Protein AF-A0A2D5NA88-F1 (afdb_monomer)

Nearest PDB structures (foldseek):
  8x7f-assembly1_J  TM=7.458E-01  e=1.760E-01  Escherichia coli K-12
  6is8-assembly1_B  TM=6.011E-01  e=3.259E+00  Zea mays
  6jrg-assembly1_B  TM=6.052E-01  e=5.699E+00  Zea mays
  6jrf-assembly1_A  TM=6.067E-01  e=6.866E+00  Zea mays
  4gmd-assembly2_B  TM=4.949E-01  e=6.453E+00  Pseudomonas aeruginosa PAO1

Solvent-accessible surface area (backbone atoms only — not comparable to full-atom values): 5704 Å² total; per-residue (Å²): 110,64,65,63,48,11,52,29,59,74,64,77,47,83,78,52,70,69,57,50,55,53,57,71,70,59,82,73,99,73,43,78,35,77,67,84,55,74,94,79,61,67,75,53,99,86,39,81,65,52,73,65,54,46,52,52,50,49,52,33,39,57,48,38,41,44,76,72,70,50,68,73,46,72,51,67,100,61,56,72,70,56,40,52,54,53,53,63,76,74,110

Sequence (91 aa):
NLDAYAYLIKGETQLTEQWSEELEQMHFDAVFFLPVWPEIHSLDKQRMETLEDCIEVDGYLKQAYREKGYHLIEVPLVSVEERVAFIEAHL

Secondary structure (DSSP, 8-state):
-HHHHHHHHHTT-PPPHHHHHHHHH---S-EEE----GGG----SS--S-HHHHHHHHHHHHHHHHHTTPPEEEPPSS-HHHHHHHHHTT-

Mean predicted aligned error: 2.97 Å

Radius of gyration: 14.94 Å; Cα contacts (8 Å, |Δi|>4): 74; chains: 1; bounding box: 30×31×34 Å

Structure (mmCIF, N/CA/C/O backbone):
data_AF-A0A2D5NA88-F1
#
_entry.id   AF-A0A2D5NA88-F1
#
loop_
_atom_site.group_PDB
_atom_site.id
_atom_site.type_symbol
_atom_site.label_atom_id
_atom_site.label_alt_id
_atom_site.label_comp_id
_atom_site.label_asym_id
_atom_site.label_entity_id
_atom_site.label_seq_id
_atom_site.pdbx_PDB_ins_code
_atom_site.Cartn_x
_atom_site.Cartn_y
_atom_site.Cartn_z
_atom_site.occupancy
_atom_site.B_iso_or_equiv
_atom_site.auth_seq_id
_atom_site.auth_comp_id
_atom_site.auth_asym_id
_atom_site.auth_atom_id
_atom_site.pdbx_PDB_model_num
ATOM 1 N N . ASN A 1 1 ? -11.864 7.945 4.804 1.00 86.38 1 ASN A N 1
ATOM 2 C CA . ASN A 1 1 ? -11.425 6.672 4.176 1.00 86.38 1 ASN A CA 1
ATOM 3 C C . ASN A 1 1 ? -10.146 6.210 4.885 1.00 86.38 1 ASN A C 1
ATOM 5 O O . ASN A 1 1 ? -9.542 7.017 5.586 1.00 86.38 1 ASN A O 1
ATOM 9 N N . LEU A 1 2 ? -9.751 4.938 4.761 1.00 93.31 2 LEU A N 1
ATOM 10 C CA . LEU A 1 2 ? -8.582 4.390 5.477 1.00 93.31 2 LEU A CA 1
ATOM 11 C C . LEU A 1 2 ? -7.248 4.984 5.000 1.00 93.31 2 LEU A C 1
ATOM 13 O O . LEU A 1 2 ? -6.352 5.200 5.810 1.00 93.31 2 LEU A O 1
ATOM 17 N N . ASP A 1 3 ? -7.136 5.333 3.720 1.00 94.75 3 ASP A N 1
ATOM 18 C CA . ASP A 1 3 ? -5.915 5.940 3.180 1.00 94.75 3 ASP A CA 1
ATOM 19 C C . ASP A 1 3 ? -5.654 7.325 3.789 1.00 94.75 3 ASP A C 1
ATOM 21 O O . ASP A 1 3 ? -4.542 7.618 4.217 1.00 94.75 3 ASP A O 1
ATOM 25 N N . ALA A 1 4 ? -6.680 8.174 3.921 1.00 94.81 4 ALA A N 1
ATOM 26 C CA . ALA A 1 4 ? -6.535 9.460 4.603 1.00 94.81 4 ALA A CA 1
ATOM 27 C C . ALA A 1 4 ? -6.172 9.281 6.082 1.00 94.81 4 ALA A C 1
ATOM 29 O O . ALA A 1 4 ? -5.408 10.082 6.617 1.00 94.81 4 ALA A O 1
ATOM 30 N N . TYR A 1 5 ? -6.671 8.222 6.730 1.00 95.31 5 TYR A N 1
ATOM 31 C CA . TYR A 1 5 ? -6.251 7.884 8.088 1.00 95.31 5 TYR A CA 1
ATOM 32 C C . TYR A 1 5 ? -4.749 7.564 8.145 1.00 95.31 5 TYR A C 1
ATOM 34 O O . TYR A 1 5 ? -4.060 8.098 9.009 1.00 95.31 5 TYR A O 1
ATOM 42 N N . ALA A 1 6 ? -4.204 6.817 7.178 1.00 96.56 6 ALA A N 1
ATOM 43 C CA . ALA A 1 6 ? -2.759 6.589 7.075 1.00 96.56 6 ALA A CA 1
ATOM 44 C C . ALA A 1 6 ? -1.952 7.895 6.966 1.00 96.56 6 ALA A C 1
ATOM 46 O O . ALA A 1 6 ? -0.927 8.043 7.633 1.00 96.56 6 ALA A O 1
ATOM 47 N N . TYR A 1 7 ? -2.427 8.877 6.190 1.00 95.81 7 TYR A N 1
ATOM 48 C CA . TYR A 1 7 ? -1.778 10.192 6.106 1.00 95.81 7 TYR A CA 1
ATOM 49 C C . TYR A 1 7 ? -1.857 10.992 7.414 1.00 95.81 7 TYR A C 1
ATOM 51 O O . TYR A 1 7 ? -0.921 11.730 7.720 1.00 95.81 7 TYR A O 1
ATOM 59 N N . LEU A 1 8 ? -2.923 10.836 8.209 1.00 95.00 8 LEU A N 1
ATOM 60 C CA . LEU A 1 8 ? -2.988 11.433 9.547 1.00 95.00 8 LEU A CA 1
ATOM 61 C C . LEU A 1 8 ? -1.977 10.795 10.503 1.00 95.00 8 LEU A C 1
ATOM 63 O O . LEU A 1 8 ? -1.309 11.528 11.228 1.00 95.00 8 LEU A O 1
ATOM 67 N N . ILE A 1 9 ? -1.818 9.465 10.462 1.00 95.06 9 ILE A N 1
ATOM 68 C CA . ILE A 1 9 ? -0.789 8.760 11.244 1.00 95.06 9 ILE A CA 1
ATOM 69 C C . ILE A 1 9 ? 0.601 9.271 10.848 1.00 95.06 9 ILE A C 1
ATOM 71 O O . ILE A 1 9 ? 1.374 9.668 11.718 1.00 95.06 9 ILE A O 1
ATOM 75 N N . LYS A 1 10 ? 0.899 9.329 9.540 1.00 95.94 10 LYS A N 1
ATOM 76 C CA . LYS A 1 10 ? 2.160 9.878 9.011 1.00 95.94 10 LYS A CA 1
ATOM 77 C C . LYS A 1 10 ? 2.410 11.309 9.490 1.00 95.94 10 LYS A C 1
ATOM 79 O O . LYS A 1 10 ? 3.536 11.665 9.814 1.00 95.94 10 LYS A O 1
ATOM 84 N N . GLY A 1 11 ? 1.364 12.133 9.511 1.00 95.69 11 GLY A N 1
ATOM 85 C CA . GLY A 1 11 ? 1.418 13.524 9.952 1.00 95.69 11 GLY A CA 1
ATOM 86 C C . GL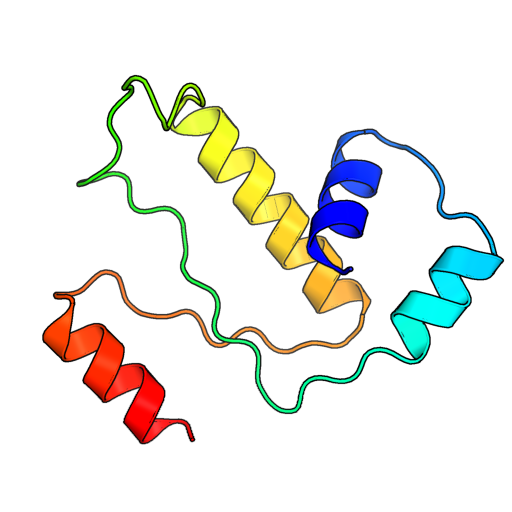Y A 1 11 ? 1.310 13.723 11.466 1.00 95.69 11 GLY A C 1
ATOM 87 O O . GLY A 1 11 ? 1.093 14.860 11.881 1.00 95.69 11 GLY A O 1
ATOM 88 N N . GLU A 1 12 ? 1.374 12.655 12.272 1.00 94.31 12 GLU A N 1
ATOM 89 C CA . GLU A 1 12 ? 1.225 12.683 13.739 1.00 94.31 12 GLU A CA 1
ATOM 90 C C . GLU A 1 12 ? -0.009 13.476 14.212 1.00 94.31 12 GLU A C 1
ATOM 92 O O . GLU A 1 12 ? -0.015 14.145 15.247 1.00 94.31 12 GLU A O 1
ATOM 97 N N . THR A 1 13 ? -1.079 13.428 13.419 1.00 93.81 13 THR A N 1
ATOM 98 C CA . THR A 1 13 ? -2.297 14.209 13.629 1.00 93.81 13 THR A CA 1
ATOM 99 C C . THR A 1 13 ? -3.403 13.322 14.183 1.00 93.81 13 THR A C 1
ATOM 101 O O . THR A 1 13 ? -3.547 12.159 13.808 1.00 93.81 13 THR A O 1
ATOM 104 N N . GLN A 1 14 ? -4.211 13.873 15.088 1.00 88.44 14 GLN A N 1
ATOM 105 C CA . GLN A 1 14 ? -5.284 13.122 15.733 1.00 88.44 14 GLN A CA 1
ATOM 106 C C . GLN A 1 14 ? -6.545 13.048 14.870 1.00 88.44 14 GLN A C 1
ATOM 108 O O . GLN A 1 14 ? -6.914 14.005 14.186 1.00 88.44 14 GLN A O 1
ATOM 113 N N . LEU A 1 15 ? -7.231 11.908 14.956 1.00 90.38 15 LEU A N 1
ATOM 114 C CA . LEU A 1 15 ? -8.594 11.754 14.462 1.00 90.38 15 LEU A CA 1
ATOM 115 C C . LEU A 1 15 ? -9.549 12.634 15.271 1.00 90.38 15 LEU A C 1
ATOM 117 O O . LEU A 1 15 ? -9.435 12.736 16.492 1.00 90.38 15 LEU A O 1
ATOM 121 N N . THR A 1 16 ? -10.536 13.216 14.596 1.00 91.69 16 THR A N 1
ATOM 122 C CA . THR A 1 16 ? -11.717 13.728 15.292 1.00 91.69 16 THR A CA 1
ATOM 123 C C . THR A 1 16 ? -12.604 12.553 15.705 1.00 91.69 16 THR A C 1
ATOM 125 O O . THR A 1 16 ? -12.589 11.504 15.058 1.00 91.69 16 THR A O 1
ATOM 128 N N . GLU A 1 17 ? -13.401 12.725 16.761 1.00 91.88 17 GLU A N 1
ATOM 129 C CA . GLU A 1 17 ? -14.344 11.691 17.219 1.00 91.88 17 GLU A CA 1
ATOM 130 C C . GLU A 1 17 ? -15.283 11.254 16.087 1.00 91.88 17 GLU A C 1
ATOM 132 O O . GLU A 1 17 ? -15.393 10.065 15.801 1.00 91.88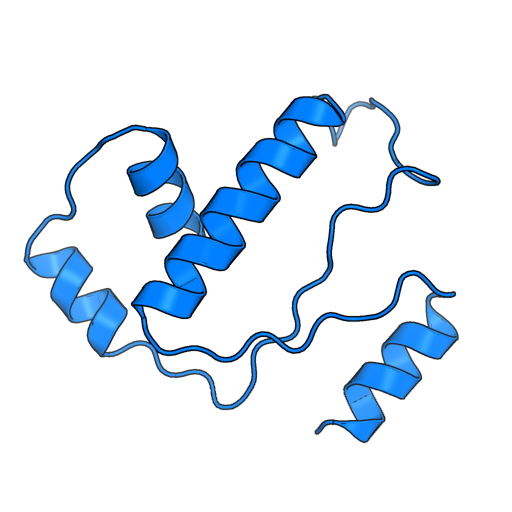 17 GLU A O 1
ATOM 137 N N . GLN A 1 18 ? -15.839 12.225 15.352 1.00 91.56 18 GLN A N 1
ATOM 138 C CA . GLN A 1 18 ? -16.701 11.968 14.198 1.00 91.56 18 GLN A CA 1
ATOM 139 C C . GLN A 1 18 ? -16.021 11.074 13.146 1.00 91.56 18 GLN A C 1
ATOM 141 O O . GLN A 1 18 ? -16.619 10.114 12.667 1.00 91.56 18 GLN A O 1
ATOM 146 N N . TRP A 1 19 ? -14.765 11.355 12.782 1.00 91.19 19 TRP A N 1
ATOM 147 C CA . TRP A 1 19 ? -14.055 10.533 11.796 1.00 91.19 19 TRP A CA 1
ATOM 148 C C . TRP A 1 19 ? -13.691 9.149 12.330 1.00 91.19 19 TRP A C 1
ATOM 150 O O . TRP A 1 19 ? -13.633 8.198 11.552 1.00 91.19 19 TRP A O 1
ATOM 160 N N . SER A 1 20 ? -13.450 9.015 13.636 1.00 90.88 20 SER A N 1
ATOM 161 C CA . SER A 1 20 ? -13.228 7.702 14.244 1.00 90.88 20 SER A CA 1
ATOM 162 C C . SER A 1 20 ? -14.463 6.814 14.099 1.00 90.88 20 SER A C 1
ATOM 164 O O . SER A 1 20 ? -14.331 5.674 13.659 1.00 90.88 20 SER A O 1
ATOM 166 N N . GLU A 1 21 ? -15.652 7.350 14.387 1.00 91.62 21 GLU A N 1
ATOM 167 C CA . GLU A 1 21 ? -16.925 6.633 14.230 1.00 91.62 21 GLU A CA 1
ATOM 168 C C . GLU A 1 21 ? -17.188 6.245 12.768 1.00 91.62 21 GLU A C 1
ATOM 170 O O . GLU A 1 21 ? -17.584 5.115 12.482 1.00 91.62 21 GLU A O 1
ATOM 175 N N . GLU A 1 22 ? -16.921 7.153 11.822 1.00 91.38 22 GLU A N 1
ATOM 176 C CA . GLU A 1 22 ? -17.046 6.866 10.388 1.00 91.38 22 GLU A CA 1
ATOM 177 C C . GLU A 1 22 ? -16.127 5.708 9.959 1.00 91.38 22 GLU A C 1
ATOM 179 O O . GLU A 1 22 ? -16.554 4.826 9.213 1.00 91.38 22 GLU A O 1
ATOM 184 N N . LEU A 1 23 ? -14.880 5.668 10.449 1.00 91.88 23 LEU A N 1
ATOM 185 C CA . LEU A 1 23 ? -13.932 4.586 10.151 1.00 91.88 23 LEU A CA 1
ATOM 186 C C . LEU A 1 23 ? -14.343 3.243 10.766 1.00 91.88 23 LEU A C 1
ATOM 188 O O . LEU A 1 23 ? -14.044 2.208 10.176 1.00 91.88 23 LEU A O 1
ATOM 192 N N . GLU A 1 24 ? -15.008 3.241 11.921 1.00 88.88 24 GLU A N 1
ATOM 193 C CA . GLU A 1 24 ? -15.522 2.019 12.559 1.00 88.88 24 GLU A CA 1
ATOM 194 C C . GLU A 1 24 ? -16.716 1.417 11.811 1.00 88.88 24 GLU A C 1
ATOM 196 O O . GLU A 1 24 ? -16.932 0.207 11.857 1.00 88.88 24 GLU A O 1
ATOM 201 N N . GLN A 1 25 ? -17.482 2.243 11.096 1.00 89.56 25 GLN A N 1
ATOM 202 C CA . GLN A 1 25 ? -18.605 1.791 10.269 1.00 89.56 25 GLN A CA 1
ATOM 203 C C . GLN A 1 25 ? -18.174 1.333 8.872 1.00 89.56 25 GLN A C 1
ATOM 205 O O . GLN A 1 25 ? -18.943 0.667 8.175 1.00 89.56 25 GLN A O 1
ATOM 210 N N . MET A 1 26 ? -16.960 1.684 8.438 1.00 87.62 26 MET A N 1
ATOM 211 C CA . MET A 1 26 ? -16.400 1.157 7.200 1.00 87.62 26 MET A CA 1
ATOM 212 C C . MET A 1 26 ? -16.098 -0.329 7.381 1.00 87.62 26 MET A C 1
ATOM 214 O O . MET A 1 26 ? -15.327 -0.702 8.262 1.00 87.62 26 MET A O 1
ATOM 218 N N . HIS A 1 27 ? -16.670 -1.160 6.511 1.00 88.00 27 HIS A N 1
ATOM 219 C CA . HIS A 1 27 ? -16.421 -2.595 6.467 1.00 88.00 27 HIS A CA 1
ATOM 220 C C . HIS A 1 27 ? -16.173 -3.033 5.024 1.00 88.00 27 HIS A C 1
ATOM 222 O O . HIS A 1 27 ? -17.017 -2.836 4.149 1.00 88.00 27 HIS A O 1
ATOM 228 N N . PHE A 1 28 ? -15.016 -3.644 4.796 1.00 92.75 28 PHE A N 1
ATOM 229 C CA . PHE A 1 28 ? -14.667 -4.335 3.559 1.00 92.75 28 PHE A CA 1
ATOM 230 C C . PHE A 1 28 ? -14.488 -5.822 3.854 1.00 92.75 28 PHE A C 1
ATOM 232 O O . PHE A 1 28 ? -13.752 -6.174 4.774 1.00 92.75 28 PHE A O 1
ATOM 239 N N . ASP A 1 29 ? -15.118 -6.686 3.057 1.00 93.25 29 ASP A N 1
ATOM 240 C CA . ASP A 1 29 ? -14.991 -8.142 3.217 1.00 93.25 29 ASP A CA 1
ATOM 241 C C . ASP A 1 29 ? -13.581 -8.643 2.863 1.00 93.25 29 ASP A C 1
ATOM 243 O O . ASP A 1 29 ? -13.074 -9.587 3.467 1.00 93.25 29 ASP A O 1
ATOM 247 N N . ALA A 1 30 ? -12.925 -7.984 1.904 1.00 95.06 30 ALA A N 1
ATOM 248 C CA . ALA A 1 30 ? -11.560 -8.271 1.484 1.00 95.06 30 ALA A CA 1
ATOM 249 C C . ALA A 1 30 ? -10.824 -6.978 1.113 1.00 95.06 30 ALA A C 1
ATOM 251 O O . ALA A 1 30 ? -11.398 -6.074 0.502 1.00 95.06 30 ALA A O 1
ATOM 252 N N . VAL A 1 31 ? -9.533 -6.907 1.450 1.00 96.75 31 VAL A N 1
ATOM 253 C CA . VAL A 1 31 ? -8.656 -5.78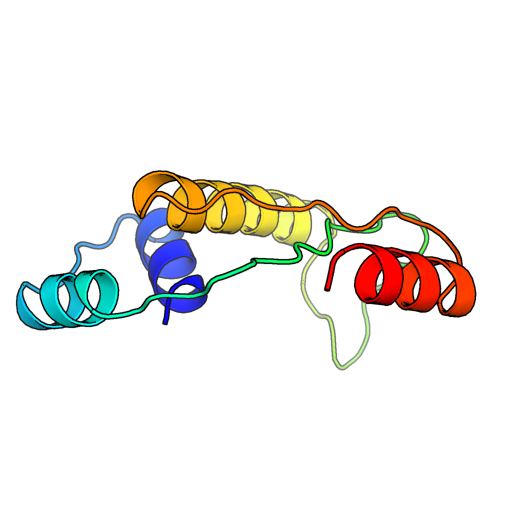6 1.090 1.00 96.75 31 VAL A CA 1
ATOM 254 C C . VAL A 1 31 ? -7.442 -6.322 0.343 1.00 96.75 31 VAL A C 1
ATOM 256 O O . VAL A 1 31 ? -6.539 -6.911 0.937 1.00 96.75 31 VAL A O 1
ATOM 259 N N . PHE A 1 32 ? -7.413 -6.092 -0.968 1.00 98.06 32 PHE A N 1
ATOM 260 C CA . PHE A 1 32 ? -6.254 -6.374 -1.807 1.00 98.06 32 PHE A CA 1
ATOM 261 C C . PHE A 1 32 ? -5.279 -5.207 -1.743 1.00 98.06 32 PHE A C 1
ATOM 263 O O . PHE A 1 32 ? -5.617 -4.082 -2.107 1.00 98.06 32 PHE A O 1
ATOM 270 N N . PHE A 1 33 ? -4.064 -5.476 -1.284 1.00 97.88 33 PHE A N 1
ATOM 271 C CA . PHE A 1 33 ? -3.030 -4.467 -1.132 1.00 97.88 33 PHE A CA 1
ATOM 272 C C . PHE A 1 33 ? -1.990 -4.625 -2.238 1.00 97.88 33 PHE A C 1
ATOM 274 O O . PHE A 1 33 ? -1.416 -5.699 -2.398 1.00 97.88 33 PHE A O 1
ATOM 281 N N . LEU A 1 34 ? -1.751 -3.568 -3.013 1.00 97.44 34 LEU A N 1
ATOM 282 C CA . LEU A 1 34 ? -0.727 -3.556 -4.055 1.00 97.44 34 LEU A CA 1
ATOM 283 C C . LEU A 1 34 ? 0.540 -2.919 -3.470 1.00 97.44 34 LEU A C 1
ATOM 285 O O . LEU A 1 34 ? 0.573 -1.693 -3.354 1.00 97.44 34 LEU A O 1
ATOM 289 N N . PRO A 1 35 ? 1.558 -3.711 -3.085 1.00 97.00 35 PRO A N 1
ATOM 290 C CA . PRO A 1 35 ? 2.765 -3.160 -2.492 1.00 97.00 35 PRO A CA 1
ATOM 291 C C . PRO A 1 35 ? 3.543 -2.313 -3.501 1.00 97.00 35 PRO A C 1
ATOM 293 O O . PRO A 1 35 ? 3.411 -2.474 -4.720 1.00 97.00 35 PRO A O 1
ATOM 296 N N . VAL A 1 36 ? 4.389 -1.424 -2.980 1.00 97.12 36 VAL A N 1
ATOM 297 C CA . VAL A 1 36 ? 5.338 -0.660 -3.801 1.00 97.12 36 VAL A CA 1
ATOM 298 C C . VAL A 1 36 ? 6.154 -1.600 -4.684 1.00 97.12 36 VAL A C 1
ATOM 300 O O . VAL A 1 36 ? 6.665 -2.620 -4.224 1.00 97.12 36 VAL A O 1
ATOM 303 N N . TRP A 1 37 ? 6.293 -1.224 -5.957 1.00 97.31 37 TRP A N 1
ATOM 304 C CA . TRP A 1 37 ? 7.000 -2.003 -6.966 1.00 97.31 37 TRP A CA 1
ATOM 305 C C . TRP A 1 37 ? 8.223 -1.220 -7.487 1.00 97.31 37 TRP A C 1
ATOM 307 O O . TRP A 1 37 ? 8.079 -0.417 -8.415 1.00 97.31 37 TRP A O 1
ATOM 317 N N . PRO A 1 38 ? 9.424 -1.433 -6.907 1.00 96.12 38 PRO A N 1
ATOM 318 C CA . PRO A 1 38 ? 10.640 -0.700 -7.268 1.00 96.12 38 PRO A CA 1
ATOM 319 C C . PRO A 1 38 ? 11.018 -0.799 -8.751 1.00 96.12 38 PRO A C 1
ATOM 321 O O . PRO A 1 38 ? 11.442 0.187 -9.342 1.00 96.12 38 PRO A O 1
ATOM 324 N N . GLU A 1 39 ? 10.832 -1.964 -9.374 1.00 96.69 39 GLU A N 1
ATOM 325 C CA . GLU A 1 39 ? 11.248 -2.238 -10.756 1.00 96.69 39 GLU A CA 1
ATOM 326 C C . GLU A 1 39 ? 10.481 -1.420 -11.804 1.00 96.69 39 GLU A C 1
ATOM 328 O O . GLU A 1 39 ? 10.975 -1.232 -12.915 1.00 96.69 39 GLU A O 1
ATOM 333 N N . ILE A 1 40 ? 9.286 -0.930 -11.461 1.00 94.56 40 ILE A N 1
ATOM 334 C CA . ILE A 1 40 ? 8.463 -0.069 -12.324 1.00 94.56 40 ILE A CA 1
ATOM 335 C C . ILE A 1 40 ? 8.293 1.340 -11.738 1.00 94.56 40 ILE A C 1
ATOM 337 O O . ILE A 1 40 ? 7.454 2.112 -12.209 1.00 94.56 40 ILE A O 1
ATOM 341 N N . HIS A 1 41 ? 9.047 1.678 -10.685 1.00 96.88 41 HIS A N 1
ATOM 342 C CA . HIS A 1 41 ? 9.052 3.027 -10.134 1.00 96.88 41 HIS A CA 1
ATOM 343 C C . HIS A 1 41 ? 9.867 3.950 -11.040 1.00 96.88 41 HIS A C 1
ATOM 345 O O . HIS A 1 41 ? 11.011 3.677 -11.399 1.00 96.88 41 HIS A O 1
ATOM 351 N N . SER A 1 42 ? 9.254 5.065 -11.412 1.00 96.38 42 SER A N 1
ATOM 352 C CA . SER A 1 42 ? 9.913 6.165 -12.095 1.00 96.38 42 SER A CA 1
ATOM 353 C C . SER A 1 42 ? 9.189 7.457 -11.760 1.00 96.38 42 SER A C 1
ATOM 355 O O . SER A 1 42 ? 7.961 7.464 -11.650 1.00 96.38 42 SER A O 1
ATOM 357 N N . LEU A 1 43 ? 9.944 8.545 -11.639 1.00 96.88 43 LEU A N 1
ATOM 358 C CA . LEU A 1 43 ? 9.375 9.881 -11.525 1.00 96.88 43 LEU A CA 1
ATOM 359 C C . LEU A 1 43 ? 8.864 10.348 -12.888 1.00 96.88 43 LEU A C 1
ATOM 361 O O . LEU A 1 43 ? 9.576 10.267 -13.892 1.00 96.88 43 LEU A O 1
ATOM 365 N N . ASP A 1 44 ? 7.651 10.882 -12.914 1.00 95.25 44 ASP A N 1
ATOM 366 C CA . ASP A 1 44 ? 7.057 11.495 -14.095 1.00 95.25 44 ASP A CA 1
ATOM 367 C C . ASP A 1 44 ? 6.074 12.616 -13.703 1.00 95.25 44 ASP A C 1
ATOM 369 O O . ASP A 1 44 ? 6.093 13.134 -12.589 1.00 95.25 44 ASP A O 1
ATOM 373 N N . LYS A 1 45 ? 5.235 13.068 -14.645 1.00 95.56 45 LYS A N 1
ATOM 374 C CA . LYS A 1 45 ? 4.256 14.141 -14.384 1.00 95.56 45 LYS A CA 1
ATOM 375 C C . LYS A 1 45 ? 3.113 13.718 -13.453 1.00 95.56 45 LYS A C 1
ATOM 377 O O . LYS A 1 45 ? 2.385 14.588 -12.987 1.00 95.56 45 LYS A O 1
ATOM 382 N N . GLN A 1 46 ? 2.904 12.419 -13.271 1.00 93.50 46 GLN A N 1
ATOM 383 C CA . GLN A 1 46 ? 1.853 11.830 -12.445 1.00 93.50 46 GLN A CA 1
ATOM 384 C C . GLN A 1 46 ? 2.406 11.364 -11.096 1.00 93.50 46 GLN A C 1
ATOM 386 O O . GLN A 1 46 ? 1.746 11.584 -10.087 1.00 93.50 46 GLN A O 1
ATOM 391 N N . ARG A 1 47 ? 3.605 10.766 -11.069 1.00 93.88 47 ARG A N 1
ATOM 392 C CA . ARG A 1 47 ? 4.291 10.331 -9.845 1.00 93.88 47 ARG A CA 1
ATOM 393 C C . ARG A 1 47 ? 5.498 11.215 -9.566 1.00 93.88 47 ARG A C 1
ATOM 395 O O . ARG A 1 47 ? 6.524 11.111 -10.237 1.00 93.88 47 ARG A O 1
ATOM 402 N N . MET A 1 48 ? 5.363 12.076 -8.565 1.00 95.94 48 MET A N 1
ATOM 403 C CA . MET A 1 48 ? 6.422 12.991 -8.121 1.00 95.94 48 MET A CA 1
ATOM 404 C C . MET A 1 48 ? 7.153 12.468 -6.875 1.00 95.94 48 MET A C 1
ATOM 406 O O . MET A 1 48 ? 8.189 13.011 -6.501 1.00 95.94 48 MET A O 1
ATOM 410 N N . GLU A 1 49 ? 6.616 11.424 -6.246 1.00 95.94 49 GLU A N 1
ATOM 41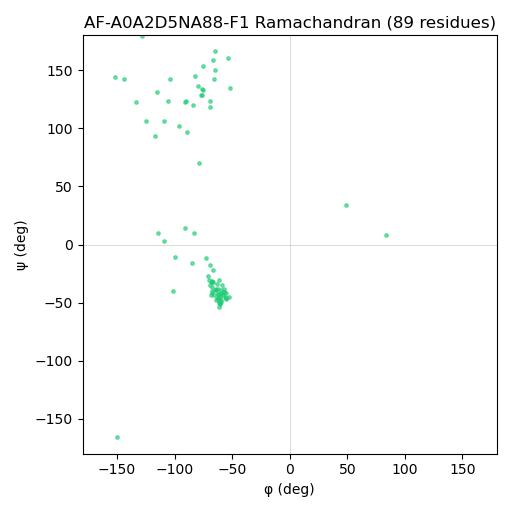1 C CA . GLU A 1 49 ? 7.110 10.780 -5.034 1.00 95.94 49 GLU A CA 1
ATOM 412 C C . GLU A 1 49 ? 8.323 9.890 -5.319 1.00 95.94 49 GLU A C 1
ATOM 414 O O . GLU A 1 49 ? 8.317 9.064 -6.241 1.00 95.94 49 GLU A O 1
ATOM 419 N N . THR A 1 50 ? 9.357 10.014 -4.486 1.00 97.81 50 THR A N 1
ATOM 420 C CA . THR A 1 50 ? 10.526 9.128 -4.535 1.00 97.81 50 THR A CA 1
ATOM 421 C C . THR A 1 50 ? 10.147 7.689 -4.176 1.00 97.81 50 THR A C 1
ATOM 423 O O . THR A 1 50 ? 9.046 7.414 -3.686 1.00 97.81 50 THR A O 1
ATOM 426 N N . LEU A 1 51 ? 11.040 6.736 -4.453 1.00 97.94 51 LEU A N 1
ATOM 427 C CA . LEU A 1 51 ? 10.806 5.345 -4.062 1.00 97.94 51 LEU A CA 1
ATOM 428 C C . LEU A 1 51 ? 10.721 5.234 -2.533 1.00 97.94 51 LEU A C 1
ATOM 430 O O . LEU A 1 51 ? 9.882 4.506 -2.009 1.00 97.94 51 LEU A O 1
ATOM 434 N N . GLU A 1 52 ? 11.547 6.002 -1.829 1.00 97.94 52 GLU A N 1
ATOM 435 C CA . GLU A 1 52 ? 11.565 6.115 -0.378 1.00 97.94 52 GLU A CA 1
ATOM 436 C C . GLU A 1 52 ? 10.240 6.661 0.167 1.00 97.94 52 GLU A C 1
ATOM 438 O O . GLU A 1 52 ? 9.681 6.056 1.081 1.00 97.94 52 GLU A O 1
ATOM 443 N N . ASP A 1 53 ? 9.693 7.728 -0.431 1.00 97.25 53 ASP A N 1
ATOM 444 C CA . ASP A 1 53 ? 8.376 8.270 -0.053 1.00 97.25 53 ASP A CA 1
ATOM 445 C C . ASP A 1 53 ? 7.275 7.214 -0.232 1.00 97.25 53 ASP A C 1
ATOM 447 O O . ASP A 1 53 ? 6.394 7.056 0.614 1.00 97.25 53 ASP A O 1
ATOM 451 N N . CYS A 1 54 ? 7.335 6.457 -1.334 1.00 97.19 54 CYS A N 1
ATOM 452 C CA . CYS A 1 54 ? 6.384 5.387 -1.617 1.00 97.19 54 CYS A CA 1
ATOM 453 C C . CYS A 1 54 ? 6.463 4.278 -0.554 1.00 97.19 54 CYS A C 1
ATOM 455 O O . CYS A 1 54 ? 5.428 3.844 -0.052 1.00 97.19 54 CYS A O 1
ATOM 457 N N . ILE A 1 55 ? 7.673 3.834 -0.191 1.00 97.94 55 ILE A N 1
ATOM 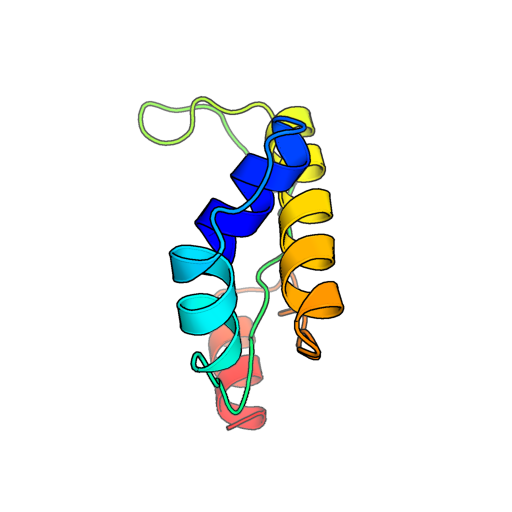458 C CA . ILE A 1 55 ? 7.904 2.809 0.844 1.00 97.94 55 ILE A CA 1
ATOM 459 C C . ILE A 1 55 ? 7.448 3.303 2.222 1.00 97.94 55 ILE A C 1
ATOM 461 O O . ILE A 1 55 ? 6.870 2.539 2.995 1.00 97.94 55 ILE A O 1
ATOM 465 N N . GLU A 1 56 ? 7.686 4.577 2.535 1.00 97.81 56 GLU A N 1
ATOM 466 C CA . GLU A 1 56 ? 7.224 5.190 3.779 1.00 97.81 56 GLU A CA 1
ATOM 467 C C . GLU A 1 56 ? 5.688 5.150 3.864 1.00 97.81 56 GLU A C 1
ATOM 469 O O . GLU A 1 56 ? 5.126 4.656 4.845 1.00 97.81 56 GLU A O 1
ATOM 474 N N . VAL A 1 57 ? 4.998 5.619 2.820 1.00 97.25 57 VAL A N 1
ATOM 475 C CA . VAL A 1 57 ? 3.527 5.640 2.768 1.00 97.25 57 VAL A CA 1
ATOM 476 C C . VAL A 1 57 ? 2.934 4.226 2.783 1.00 97.25 57 VAL A C 1
ATOM 478 O O . VAL A 1 57 ? 1.941 4.006 3.475 1.00 97.25 57 VAL A O 1
ATOM 481 N N . ASP A 1 58 ? 3.549 3.254 2.099 1.00 97.81 58 ASP A N 1
ATOM 482 C CA . ASP A 1 58 ? 3.163 1.832 2.143 1.00 97.81 58 ASP A CA 1
ATOM 483 C C . ASP A 1 58 ? 3.086 1.310 3.585 1.00 97.81 58 ASP A C 1
ATOM 485 O O . ASP A 1 58 ? 2.091 0.696 3.980 1.00 97.81 58 ASP A O 1
ATOM 489 N N . GLY A 1 59 ? 4.088 1.642 4.406 1.00 98.06 59 GLY A N 1
ATOM 490 C CA . GLY A 1 59 ? 4.120 1.293 5.825 1.00 98.06 59 GLY A CA 1
ATOM 491 C C . GLY A 1 59 ? 2.940 1.870 6.611 1.00 98.06 59 GLY A C 1
ATOM 492 O O . GLY A 1 59 ? 2.266 1.133 7.338 1.00 98.06 59 GLY A O 1
ATOM 493 N N . TYR A 1 60 ? 2.648 3.160 6.431 1.00 98.19 60 TYR A N 1
ATOM 494 C CA . TYR A 1 60 ? 1.525 3.822 7.104 1.00 98.19 60 TYR A CA 1
ATOM 495 C C . TYR A 1 60 ? 0.163 3.307 6.634 1.00 98.19 60 TYR A C 1
ATOM 497 O O . TYR A 1 60 ? -0.745 3.154 7.452 1.00 98.19 60 TYR A O 1
ATOM 505 N N . LEU A 1 61 ? 0.014 2.980 5.348 1.00 98.06 61 LEU A N 1
ATOM 506 C CA . LEU A 1 61 ? -1.194 2.336 4.835 1.00 98.06 61 LEU A CA 1
ATOM 507 C C . LEU A 1 61 ? -1.384 0.974 5.505 1.00 98.06 61 LEU A C 1
ATOM 509 O O . LEU A 1 61 ? -2.433 0.710 6.092 1.00 98.06 61 LEU A O 1
ATOM 513 N N . LYS A 1 62 ? -0.349 0.128 5.520 1.00 98.06 62 LYS A N 1
ATOM 514 C CA . LYS A 1 62 ? -0.423 -1.175 6.194 1.00 98.06 62 LYS A CA 1
ATOM 515 C C . LYS A 1 62 ? -0.786 -1.037 7.669 1.00 98.06 62 LYS A C 1
ATOM 517 O O . LYS A 1 62 ? -1.587 -1.827 8.167 1.00 98.06 62 LYS A O 1
ATOM 522 N N . GLN A 1 63 ? -0.226 -0.048 8.360 1.00 97.38 63 GLN A N 1
ATOM 523 C CA . GLN A 1 63 ? -0.566 0.250 9.749 1.00 97.38 63 GLN A CA 1
ATOM 524 C C . GLN A 1 63 ? -2.045 0.628 9.900 1.00 97.38 63 GLN A C 1
ATOM 526 O O . GLN A 1 63 ? -2.750 -0.022 10.669 1.00 97.38 63 GLN A O 1
ATOM 531 N N . ALA A 1 64 ? -2.527 1.616 9.143 1.00 96.06 64 ALA A N 1
ATOM 532 C CA . ALA A 1 64 ? -3.894 2.126 9.237 1.00 96.06 64 ALA A CA 1
ATOM 533 C C . ALA A 1 64 ? -4.951 1.028 9.049 1.00 96.06 64 ALA A C 1
ATOM 535 O O . ALA A 1 64 ? -5.902 0.930 9.826 1.00 96.06 64 ALA A O 1
ATOM 536 N N . TYR A 1 65 ? -4.770 0.168 8.045 1.00 96.12 65 TYR A N 1
ATOM 537 C CA . TYR A 1 65 ? -5.69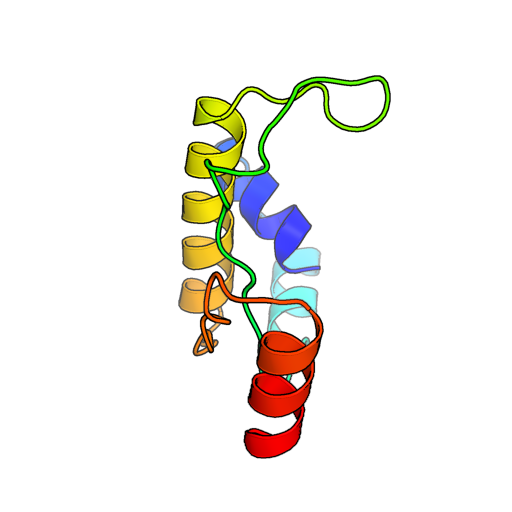4 -0.935 7.787 1.00 96.12 65 TYR A CA 1
ATOM 538 C C . TYR A 1 65 ? -5.637 -1.997 8.896 1.00 96.12 65 TYR A C 1
ATOM 540 O O . TYR A 1 65 ? -6.680 -2.439 9.377 1.00 96.12 65 TYR A O 1
ATOM 548 N N . ARG A 1 66 ? -4.438 -2.372 9.362 1.00 95.38 66 ARG A N 1
ATOM 549 C CA . ARG A 1 66 ? -4.279 -3.360 10.446 1.00 95.38 66 ARG A CA 1
ATOM 550 C C . ARG A 1 66 ? -4.857 -2.869 11.773 1.00 95.38 66 ARG A C 1
ATOM 552 O O . ARG A 1 66 ? -5.495 -3.650 12.471 1.00 95.38 66 ARG A O 1
ATOM 559 N N . GLU A 1 67 ? -4.686 -1.590 12.107 1.00 93.75 67 GLU A N 1
ATOM 560 C CA . GLU A 1 67 ? -5.279 -0.979 13.308 1.00 93.75 67 GLU A CA 1
ATOM 561 C C . GLU A 1 67 ? -6.810 -1.021 13.294 1.00 93.75 67 GLU A C 1
ATOM 563 O O . GLU A 1 67 ? -7.435 -1.132 14.347 1.00 93.75 67 GLU A O 1
ATOM 568 N N . LYS A 1 68 ? -7.420 -0.972 12.106 1.00 92.25 68 LYS A N 1
ATOM 569 C CA . LYS A 1 68 ? -8.871 -1.096 11.918 1.00 92.25 68 LYS A CA 1
ATOM 570 C C . LYS A 1 68 ? -9.336 -2.540 11.699 1.00 92.25 68 LYS A C 1
ATOM 572 O O . LYS A 1 68 ? -10.480 -2.765 11.331 1.00 92.25 68 LYS A O 1
ATOM 577 N N . GLY A 1 69 ? -8.472 -3.519 11.979 1.00 93.69 69 GLY A N 1
ATOM 578 C CA . GLY A 1 69 ? -8.818 -4.941 11.997 1.00 93.69 69 GLY A CA 1
ATOM 579 C C . GLY A 1 69 ? -8.796 -5.628 10.632 1.00 93.69 69 GLY A C 1
ATOM 580 O O . GLY A 1 69 ? -9.185 -6.790 10.537 1.00 93.69 69 GLY A O 1
ATOM 581 N N . TYR A 1 70 ? -8.320 -4.953 9.584 1.00 95.31 70 TYR A N 1
ATOM 582 C CA . TYR A 1 70 ? -8.264 -5.532 8.247 1.00 95.31 70 TYR A CA 1
ATOM 583 C C . TYR A 1 70 ? -7.071 -6.469 8.071 1.00 95.31 70 TYR A C 1
ATOM 585 O O . TYR A 1 70 ? -5.931 -6.149 8.423 1.00 95.31 70 TYR A O 1
ATOM 593 N N . HIS A 1 71 ? -7.333 -7.613 7.440 1.00 94.94 71 HIS A N 1
ATOM 594 C CA . HIS A 1 71 ? -6.296 -8.471 6.887 1.00 94.94 71 HIS A CA 1
ATOM 595 C C . HIS A 1 71 ? -6.014 -8.065 5.438 1.00 94.94 71 HIS A C 1
ATOM 597 O O . HIS A 1 71 ? -6.923 -8.031 4.611 1.00 94.94 71 HIS A O 1
ATOM 603 N N . LEU A 1 72 ? -4.754 -7.751 5.139 1.00 97.19 72 LEU A N 1
ATOM 604 C CA . LEU A 1 72 ? -4.328 -7.335 3.807 1.00 97.19 72 LEU A CA 1
ATOM 605 C C . LEU A 1 72 ? -3.894 -8.547 2.988 1.00 97.19 72 LEU A C 1
ATOM 607 O O . LEU A 1 72 ? -2.966 -9.257 3.375 1.00 97.19 72 LEU A O 1
ATOM 611 N N . ILE A 1 73 ? -4.531 -8.733 1.836 1.00 98.12 73 ILE A N 1
ATOM 612 C CA . ILE A 1 73 ? -4.138 -9.714 0.829 1.00 98.12 73 ILE A CA 1
ATOM 613 C C . ILE A 1 73 ? -3.140 -9.019 -0.100 1.00 98.12 73 ILE A C 1
ATOM 6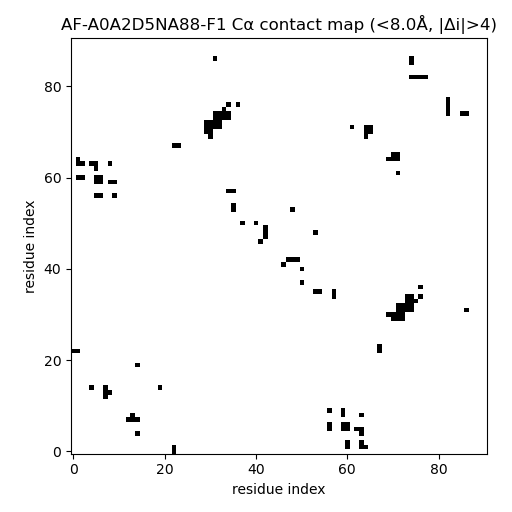15 O O . ILE A 1 73 ? -3.533 -8.272 -0.997 1.00 98.12 73 ILE A O 1
ATOM 619 N N . GLU A 1 74 ? -1.843 -9.206 0.147 1.00 98.00 74 GLU A N 1
ATOM 620 C CA . GLU A 1 74 ? -0.805 -8.601 -0.693 1.00 98.00 74 GLU A CA 1
ATOM 621 C C . GLU A 1 74 ? -0.796 -9.247 -2.086 1.00 98.00 74 GLU A C 1
ATOM 623 O O . GLU A 1 74 ? -0.573 -10.449 -2.239 1.00 98.00 74 GLU A O 1
ATOM 628 N N . VAL A 1 75 ? -1.051 -8.432 -3.109 1.00 98.44 75 VAL A N 1
ATOM 629 C CA . VAL A 1 75 ? -1.050 -8.853 -4.510 1.00 98.44 75 VAL A CA 1
ATOM 630 C C . VAL A 1 75 ? 0.402 -8.987 -4.983 1.00 98.44 75 VAL A C 1
ATOM 632 O O . VAL A 1 75 ? 1.181 -8.045 -4.816 1.00 98.44 75 VAL A O 1
ATOM 635 N N . PRO A 1 76 ? 0.794 -10.121 -5.591 1.00 97.81 76 PRO A N 1
ATOM 636 C CA . PRO A 1 76 ? 2.176 -10.352 -5.993 1.00 97.81 76 PRO A CA 1
ATOM 637 C C . PRO A 1 76 ? 2.650 -9.374 -7.080 1.00 97.81 76 PRO A C 1
ATOM 639 O O . PRO A 1 76 ? 1.878 -8.931 -7.935 1.00 97.81 76 PRO A O 1
ATOM 642 N N . LEU A 1 77 ? 3.953 -9.077 -7.074 1.00 97.69 77 LEU A N 1
ATOM 643 C CA . LEU A 1 77 ? 4.631 -8.245 -8.076 1.00 97.69 77 LEU A CA 1
ATOM 644 C C . LEU A 1 77 ? 4.903 -9.052 -9.355 1.00 97.69 77 LEU A C 1
ATOM 646 O O . LEU A 1 77 ? 6.030 -9.446 -9.650 1.00 97.69 77 LEU A O 1
ATOM 650 N N . VAL A 1 78 ? 3.831 -9.357 -10.078 1.00 97.31 78 VAL A N 1
ATOM 651 C CA . VAL A 1 78 ? 3.815 -10.166 -11.307 1.00 97.31 78 VAL A CA 1
ATOM 652 C C . VAL A 1 78 ? 3.081 -9.423 -12.425 1.00 97.31 78 VAL A C 1
ATOM 654 O O . VAL A 1 78 ? 2.609 -8.298 -12.225 1.00 97.31 78 VAL A O 1
ATOM 657 N N . SER A 1 79 ? 2.997 -10.020 -13.618 1.00 97.12 79 SER A N 1
ATOM 658 C CA . SER A 1 79 ? 2.326 -9.396 -14.766 1.00 97.12 79 SER A CA 1
ATOM 659 C C . SER A 1 79 ? 0.893 -8.952 -14.439 1.00 97.12 79 SER A C 1
ATOM 661 O O . SER A 1 79 ? 0.276 -9.385 -13.462 1.00 97.12 79 SER A O 1
ATOM 663 N N . VAL A 1 80 ? 0.343 -8.043 -15.246 1.00 97.00 80 VAL A N 1
ATOM 664 C CA . VAL A 1 80 ? -1.035 -7.567 -15.049 1.00 97.00 80 VAL A CA 1
ATOM 665 C C . VAL A 1 80 ? -2.011 -8.744 -15.101 1.00 97.00 80 VAL A C 1
ATOM 667 O O . VAL A 1 80 ? -2.878 -8.847 -14.240 1.00 97.00 80 VAL A O 1
ATOM 670 N N . GLU A 1 81 ? -1.820 -9.650 -16.055 1.00 98.44 81 GLU A N 1
ATOM 671 C CA . GLU A 1 81 ? -2.635 -10.843 -16.263 1.00 98.44 81 GLU A CA 1
ATOM 672 C C . GLU A 1 81 ? -2.611 -11.764 -15.036 1.00 98.44 81 GLU A C 1
ATOM 674 O O . GLU A 1 81 ? -3.659 -12.209 -14.569 1.00 98.44 81 GLU A O 1
ATOM 679 N N . GLU A 1 82 ? -1.430 -12.002 -14.462 1.00 98.38 82 GLU A N 1
ATOM 680 C CA . GLU A 1 82 ? -1.280 -12.830 -13.262 1.00 98.38 82 GLU A CA 1
ATOM 681 C C . GLU A 1 82 ? -1.871 -12.162 -12.013 1.00 98.38 82 GLU A C 1
ATOM 683 O O . GLU A 1 82 ? -2.450 -12.851 -11.175 1.00 98.38 82 GLU A O 1
ATOM 688 N N . ARG A 1 83 ? -1.786 -10.829 -11.885 1.00 97.88 83 ARG A N 1
ATOM 689 C CA . ARG A 1 83 ? -2.428 -10.097 -10.777 1.00 97.88 83 ARG A CA 1
ATOM 690 C C . ARG A 1 83 ? -3.949 -10.149 -10.863 1.00 97.88 83 ARG A C 1
ATOM 692 O O . ARG A 1 83 ? -4.597 -10.318 -9.835 1.00 97.88 83 ARG A O 1
ATOM 699 N N . VAL A 1 84 ? -4.513 -10.029 -12.066 1.00 98.19 84 VAL A N 1
ATOM 700 C CA . VAL A 1 84 ? -5.959 -10.196 -12.284 1.00 98.19 84 VAL A CA 1
ATOM 701 C C . VAL A 1 84 ? -6.380 -11.607 -11.883 1.00 98.19 84 VAL A C 1
ATOM 703 O O . VAL A 1 84 ? -7.267 -11.748 -11.047 1.00 98.19 84 VAL A O 1
ATOM 706 N N . ALA A 1 85 ? -5.684 -12.634 -12.381 1.00 98.50 85 ALA A N 1
ATOM 707 C CA . ALA A 1 85 ? -5.970 -14.023 -12.029 1.00 98.50 85 ALA A CA 1
ATOM 708 C C . ALA A 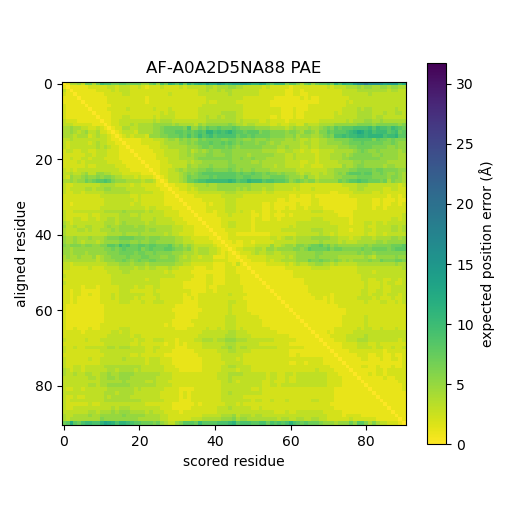1 85 ? -5.839 -14.288 -10.516 1.00 98.50 85 ALA A C 1
ATOM 710 O O . ALA A 1 85 ? -6.649 -15.012 -9.940 1.00 98.50 85 ALA A O 1
ATOM 711 N N . PHE A 1 86 ? -4.844 -13.684 -9.856 1.00 98.50 86 PHE A N 1
ATOM 712 C CA . PHE A 1 86 ? -4.682 -13.761 -8.406 1.00 98.50 86 PHE A CA 1
ATOM 713 C C . PHE A 1 86 ? -5.888 -13.167 -7.672 1.00 98.50 86 PHE A C 1
ATOM 715 O O . PHE A 1 86 ? -6.413 -13.814 -6.771 1.00 98.50 86 PHE A O 1
ATOM 722 N N . ILE A 1 87 ? -6.340 -11.968 -8.054 1.00 97.88 87 ILE A N 1
ATOM 723 C CA . ILE A 1 87 ? -7.491 -11.310 -7.420 1.00 97.88 87 ILE A CA 1
ATOM 724 C C . ILE A 1 87 ? -8.764 -12.132 -7.644 1.00 97.88 87 ILE A C 1
ATOM 726 O O . ILE A 1 87 ? -9.461 -12.422 -6.679 1.00 97.88 87 ILE A O 1
ATOM 730 N N . GLU A 1 88 ? -9.035 -12.567 -8.878 1.00 97.44 88 GLU A N 1
ATOM 731 C CA . GLU A 1 88 ? -10.213 -13.384 -9.208 1.00 97.44 88 GLU A CA 1
ATOM 732 C C . GLU A 1 88 ? -10.264 -14.700 -8.423 1.00 97.44 88 GLU A C 1
ATOM 734 O O . GLU A 1 88 ? -11.342 -15.137 -8.037 1.00 97.44 88 GLU A O 1
ATOM 739 N N . ALA A 1 89 ? -9.113 -15.318 -8.141 1.00 97.44 89 ALA A N 1
ATOM 740 C CA . ALA A 1 89 ? -9.037 -16.545 -7.347 1.00 97.44 89 ALA A CA 1
ATOM 741 C C . ALA A 1 89 ? -9.296 -16.345 -5.837 1.00 97.44 89 ALA A C 1
ATOM 743 O O . ALA A 1 89 ? -9.437 -17.336 -5.119 1.00 97.44 89 ALA A O 1
ATOM 744 N N . HIS A 1 90 ? -9.319 -15.098 -5.353 1.00 94.88 90 HIS A N 1
ATOM 745 C CA . HIS A 1 90 ? -9.556 -14.728 -3.950 1.00 94.88 90 HIS A CA 1
ATOM 746 C C . HIS A 1 90 ? -10.925 -14.057 -3.717 1.00 94.88 90 HIS A C 1
ATOM 748 O O . HIS A 1 90 ? -11.195 -13.635 -2.591 1.00 94.88 90 HIS A O 1
ATOM 754 N N . LEU A 1 91 ? -11.759 -13.936 -4.759 1.00 90.81 91 LEU A N 1
ATOM 755 C CA . LEU A 1 91 ? -13.163 -13.508 -4.674 1.00 90.81 91 LEU A CA 1
ATOM 756 C C . LEU A 1 91 ? -14.086 -14.707 -4.417 1.00 90.81 91 LEU A C 1
ATOM 758 O O . LEU A 1 91 ? -15.075 -14.519 -3.675 1.00 90.81 91 LEU A O 1
#

pLDDT: mean 95.33, std 2.9, range [86.38, 98.5]

Foldseek 3Di:
DLLVVLV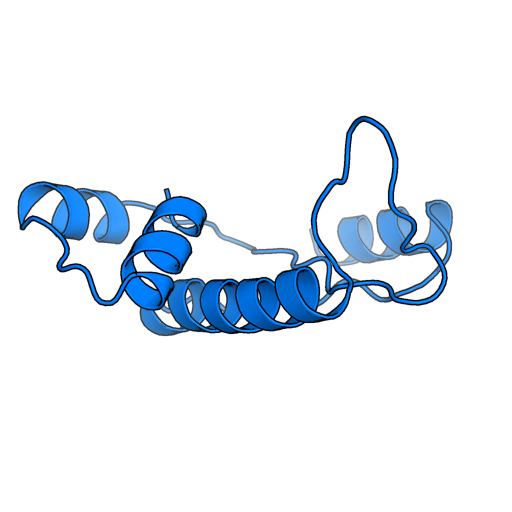CVVVVHDDDPVVVVVLLPDDDPAAEDEAQDPVPDDDDPVDPDDSVRSNSSSVSSVVSCVVSVHDYDYQDPDDPVSSVVVVVVVD